Protein AF-A0A6V7VEW1-F1 (afdb_monomer)

Foldseek 3Di:
DVVVVVVVVVVVVVVVVVVLADDPVRQVVVLVVVQVVLVCLLVQNDADPVRGGHDHDDPSDRDDGDVVVRVVVSVVVVVVDPD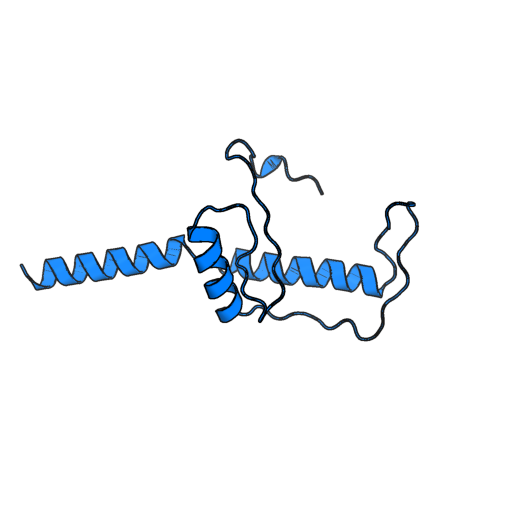DPPPPPDDDDDDDDPPPDDPVPPDD

Structure (mmCIF, N/CA/C/O backbone):
data_AF-A0A6V7VEW1-F1
#
_entry.id   AF-A0A6V7VEW1-F1
#
loop_
_atom_site.group_PDB
_atom_site.id
_atom_site.type_symbol
_atom_site.label_atom_id
_atom_site.label_alt_id
_atom_site.label_comp_id
_atom_site.label_asym_id
_atom_site.label_entity_id
_atom_site.label_seq_id
_atom_site.pdbx_PDB_ins_code
_atom_site.Cartn_x
_atom_site.Cartn_y
_atom_site.Cartn_z
_atom_site.occupancy
_atom_site.B_iso_or_equiv
_atom_site.auth_seq_id
_atom_site.auth_comp_id
_atom_site.auth_asym_id
_atom_site.auth_atom_id
_atom_site.pdbx_PDB_model_num
ATOM 1 N N . MET A 1 1 ? 37.281 -4.402 -24.028 1.00 62.34 1 MET A N 1
ATOM 2 C CA . MET A 1 1 ? 36.178 -3.535 -24.506 1.00 62.34 1 MET A CA 1
ATOM 3 C C . MET A 1 1 ? 34.799 -4.168 -24.295 1.00 62.34 1 MET A C 1
ATOM 5 O O . MET A 1 1 ? 33.948 -3.503 -23.730 1.00 62.34 1 MET A O 1
ATOM 9 N N . PHE A 1 2 ? 34.590 -5.451 -24.630 1.00 63.44 2 PHE A N 1
ATOM 10 C CA . PHE A 1 2 ? 33.306 -6.153 -24.419 1.00 63.44 2 PHE A CA 1
ATOM 11 C C . PHE A 1 2 ? 32.880 -6.265 -22.940 1.00 63.44 2 PHE A C 1
ATOM 13 O O . PHE A 1 2 ? 31.748 -5.937 -22.607 1.00 63.44 2 PHE A O 1
ATOM 20 N N . PHE A 1 3 ? 33.816 -6.610 -22.044 1.00 74.75 3 PHE A N 1
ATOM 21 C CA . PHE A 1 3 ? 33.567 -6.663 -20.594 1.00 74.75 3 PHE A CA 1
ATOM 22 C C . PHE A 1 3 ? 33.125 -5.319 -19.996 1.00 74.75 3 PHE A C 1
ATOM 24 O O . PHE A 1 3 ? 32.331 -5.299 -19.064 1.00 74.75 3 PHE A O 1
ATOM 31 N N . LEU A 1 4 ? 33.602 -4.203 -20.562 1.00 76.62 4 LEU A N 1
ATOM 32 C CA . LEU A 1 4 ? 33.259 -2.855 -20.108 1.00 76.62 4 LEU A CA 1
ATOM 33 C C . LEU A 1 4 ? 31.818 -2.485 -20.500 1.00 76.62 4 LEU A C 1
ATOM 35 O O . LEU A 1 4 ? 31.089 -1.904 -19.703 1.00 76.62 4 LEU A O 1
ATOM 39 N N . LEU A 1 5 ? 31.380 -2.866 -21.709 1.00 77.94 5 LEU A N 1
ATOM 40 C CA . LEU A 1 5 ? 29.991 -2.672 -22.134 1.00 77.94 5 LEU A CA 1
ATOM 41 C C . LEU A 1 5 ? 29.025 -3.532 -21.317 1.00 77.94 5 LEU A C 1
ATOM 43 O O . LEU A 1 5 ? 27.985 -3.036 -20.897 1.00 77.94 5 LEU A O 1
ATOM 47 N N . THR A 1 6 ? 29.363 -4.797 -21.050 1.00 85.81 6 THR A N 1
ATOM 48 C CA . THR A 1 6 ? 28.489 -5.679 -20.263 1.00 85.81 6 THR A CA 1
ATOM 49 C C . THR A 1 6 ? 28.337 -5.203 -18.823 1.00 85.81 6 THR A C 1
ATOM 51 O O . THR A 1 6 ? 27.240 -5.272 -18.282 1.00 85.81 6 THR A O 1
ATOM 54 N N . THR A 1 7 ? 29.395 -4.669 -18.202 1.00 88.31 7 THR A N 1
ATOM 55 C CA . THR A 1 7 ? 29.290 -4.101 -16.849 1.00 88.31 7 THR A CA 1
ATOM 56 C C . THR A 1 7 ? 28.449 -2.834 -16.827 1.00 88.31 7 THR A C 1
ATOM 58 O O . THR A 1 7 ? 27.623 -2.688 -15.936 1.00 88.31 7 THR A O 1
ATOM 61 N N . ILE A 1 8 ? 28.598 -1.951 -17.822 1.00 86.12 8 ILE A N 1
ATOM 62 C CA . ILE A 1 8 ? 27.777 -0.735 -17.923 1.00 86.12 8 ILE A CA 1
ATOM 63 C C . ILE A 1 8 ? 26.298 -1.105 -18.086 1.00 86.12 8 ILE A C 1
ATOM 65 O O . ILE A 1 8 ? 25.461 -0.551 -17.387 1.00 86.12 8 ILE A O 1
ATOM 69 N N . ILE A 1 9 ? 25.978 -2.084 -18.939 1.00 85.88 9 ILE A N 1
ATOM 70 C CA . ILE A 1 9 ? 24.600 -2.563 -19.141 1.00 85.88 9 ILE A CA 1
ATOM 71 C C . ILE A 1 9 ? 24.016 -3.170 -17.855 1.00 85.88 9 ILE A C 1
ATOM 73 O O . ILE A 1 9 ? 22.859 -2.924 -17.530 1.00 85.88 9 ILE A O 1
ATOM 77 N N . LEU A 1 10 ? 24.793 -3.951 -17.100 1.00 82.44 10 LEU A N 1
ATOM 78 C CA . LEU A 1 10 ? 24.318 -4.532 -15.840 1.00 82.44 10 LEU A CA 1
ATOM 79 C C . LEU A 1 10 ? 24.064 -3.466 -14.767 1.00 82.44 10 LEU A C 1
ATOM 81 O O . LEU A 1 10 ? 23.059 -3.544 -14.063 1.00 82.44 10 LEU A O 1
ATOM 85 N N . ILE A 1 11 ? 24.943 -2.466 -14.667 1.00 81.50 11 ILE A N 1
ATOM 86 C CA . ILE A 1 11 ? 24.802 -1.356 -13.717 1.00 81.50 11 ILE A CA 1
ATOM 87 C C . ILE A 1 11 ? 23.554 -0.529 -14.047 1.00 81.50 11 ILE A C 1
ATOM 89 O O . ILE A 1 11 ? 22.733 -0.293 -13.165 1.00 81.50 11 ILE A O 1
ATOM 93 N N . THR A 1 12 ? 23.343 -0.170 -15.317 1.00 78.50 12 THR A N 1
ATOM 94 C CA . THR A 1 12 ? 22.192 0.655 -15.719 1.00 78.50 12 THR A CA 1
ATOM 95 C C . THR A 1 12 ? 20.860 -0.069 -15.536 1.00 78.50 12 THR A C 1
ATOM 97 O O . THR A 1 12 ? 19.885 0.541 -15.103 1.00 78.50 12 THR A O 1
ATOM 100 N N . ILE A 1 13 ? 20.803 -1.377 -15.811 1.00 79.12 13 ILE A N 1
ATOM 101 C CA . ILE A 1 13 ? 19.607 -2.190 -15.551 1.00 79.12 13 ILE A CA 1
ATOM 102 C C . ILE A 1 13 ? 19.321 -2.248 -14.047 1.00 79.12 13 ILE A C 1
ATOM 104 O O . ILE A 1 13 ? 18.169 -2.110 -13.636 1.00 79.12 13 ILE A O 1
ATOM 108 N N . PHE A 1 14 ? 20.344 -2.454 -13.216 1.00 76.44 14 PHE A N 1
ATOM 109 C CA . PHE A 1 14 ? 20.172 -2.530 -11.767 1.00 76.44 14 PHE A CA 1
ATOM 110 C C . PHE A 1 14 ? 19.667 -1.203 -11.180 1.00 76.44 14 PHE A C 1
ATOM 112 O O . PHE A 1 14 ? 18.677 -1.192 -10.449 1.00 76.44 14 PHE A O 1
ATOM 119 N N . GLU A 1 15 ? 20.281 -0.084 -11.562 1.00 73.12 15 GLU A N 1
ATOM 120 C CA . GLU A 1 15 ? 19.875 1.259 -11.131 1.00 73.12 15 GLU A CA 1
ATOM 121 C C . GLU A 1 15 ? 18.448 1.604 -11.577 1.00 73.12 15 GLU A C 1
ATOM 123 O O . GLU A 1 15 ? 17.661 2.140 -10.797 1.00 73.12 15 GLU A O 1
ATOM 128 N N . TYR A 1 16 ? 18.073 1.239 -12.805 1.00 71.62 16 TYR A N 1
ATOM 129 C CA . TYR A 1 16 ? 16.734 1.492 -13.334 1.00 71.62 16 TYR A CA 1
ATOM 130 C C . TYR A 1 16 ? 15.634 0.773 -12.545 1.00 71.62 16 TYR A C 1
ATOM 132 O O . TYR A 1 16 ? 14.602 1.368 -12.235 1.00 71.62 16 TYR A O 1
ATOM 140 N N . ASN A 1 17 ? 15.852 -0.496 -12.190 1.00 69.94 17 ASN A N 1
ATOM 141 C CA . ASN A 1 17 ? 14.889 -1.251 -11.388 1.00 69.94 17 ASN A CA 1
ATOM 142 C C . ASN A 1 17 ? 14.775 -0.692 -9.961 1.00 69.94 17 ASN A C 1
ATOM 144 O O . ASN A 1 17 ? 13.684 -0.689 -9.393 1.00 69.94 17 ASN A O 1
ATOM 148 N N . LEU A 1 18 ? 15.872 -0.168 -9.402 1.00 64.88 18 LEU A N 1
ATOM 149 C CA . LEU A 1 18 ? 15.878 0.427 -8.066 1.00 64.88 18 LEU A CA 1
ATOM 150 C C . LEU A 1 18 ? 15.011 1.692 -7.989 1.00 64.88 18 LEU A C 1
ATOM 152 O O . LEU A 1 18 ? 14.286 1.864 -7.016 1.00 64.88 18 LEU A O 1
ATOM 156 N N . ILE A 1 19 ? 15.046 2.546 -9.016 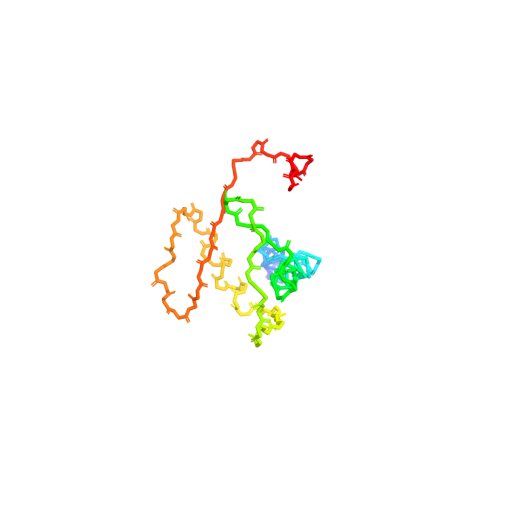1.00 68.75 19 ILE A N 1
ATOM 157 C CA . ILE A 1 19 ? 14.291 3.815 -9.047 1.00 68.75 19 ILE A CA 1
ATOM 158 C C . ILE A 1 19 ? 12.786 3.582 -9.245 1.00 68.75 19 ILE A C 1
ATOM 160 O O . ILE A 1 19 ? 11.971 4.419 -8.863 1.00 68.75 19 ILE A O 1
ATOM 164 N N . LYS A 1 20 ? 12.404 2.451 -9.842 1.00 75.62 20 LYS A N 1
ATOM 165 C CA . LYS A 1 20 ? 11.008 2.166 -10.178 1.00 75.62 20 LYS A CA 1
ATOM 166 C C . LYS A 1 20 ? 10.199 1.539 -9.060 1.00 75.62 20 LYS A C 1
ATOM 168 O O . LYS A 1 20 ? 8.988 1.613 -9.113 1.00 75.62 20 LYS A O 1
ATOM 173 N N . THR A 1 21 ? 10.818 0.904 -8.077 1.00 82.94 21 THR A N 1
ATOM 174 C CA . THR A 1 21 ? 10.062 0.253 -6.996 1.00 82.94 21 THR A CA 1
ATOM 175 C C . THR A 1 21 ? 10.004 1.131 -5.754 1.00 82.94 21 THR A C 1
ATOM 177 O O . THR A 1 21 ? 10.824 2.034 -5.583 1.00 82.94 21 THR A O 1
ATOM 180 N N . LEU A 1 22 ? 9.051 0.869 -4.860 1.00 90.00 22 LEU A N 1
ATOM 181 C CA . LEU A 1 22 ? 9.006 1.579 -3.587 1.00 90.00 22 LEU A CA 1
ATOM 182 C C . LEU A 1 22 ? 10.243 1.240 -2.746 1.00 90.00 22 LEU A C 1
ATOM 184 O O . LEU A 1 22 ? 10.744 0.113 -2.752 1.00 90.00 22 LEU A O 1
ATOM 188 N N . THR A 1 23 ? 10.717 2.206 -1.959 1.00 92.25 23 THR A N 1
ATOM 189 C CA . THR A 1 23 ? 11.734 1.922 -0.940 1.00 92.25 23 THR A CA 1
ATOM 190 C C . THR A 1 23 ? 11.164 0.972 0.122 1.00 92.25 23 THR A C 1
ATOM 192 O O . THR A 1 23 ? 9.943 0.912 0.305 1.00 92.25 23 THR A O 1
ATOM 195 N N . PRO A 1 24 ? 12.001 0.222 0.862 1.00 92.69 24 PRO A N 1
ATOM 196 C CA . PRO A 1 24 ? 11.533 -0.592 1.987 1.00 92.69 24 PRO A CA 1
ATOM 197 C C . PRO A 1 24 ? 10.667 0.194 2.984 1.00 92.69 24 PRO A C 1
ATOM 199 O O . PRO A 1 24 ? 9.643 -0.306 3.451 1.00 92.69 24 PRO A O 1
ATOM 202 N N . GLU A 1 25 ? 11.027 1.447 3.258 1.00 93.81 25 GLU A N 1
ATOM 203 C CA . GLU A 1 25 ? 10.275 2.362 4.116 1.00 93.81 25 GLU A CA 1
ATOM 204 C C . GLU A 1 25 ? 8.912 2.698 3.506 1.00 93.81 25 GLU A C 1
ATOM 206 O O . GLU A 1 25 ? 7.903 2.632 4.205 1.00 93.81 25 GLU A O 1
ATOM 211 N N . GLY A 1 26 ? 8.854 2.976 2.199 1.00 93.94 26 GLY A N 1
ATOM 212 C CA . GLY A 1 26 ? 7.606 3.225 1.476 1.00 93.94 26 GLY A CA 1
ATOM 213 C C . GLY A 1 26 ? 6.662 2.021 1.499 1.00 93.94 26 GLY A C 1
ATOM 214 O O . GLY A 1 26 ? 5.473 2.169 1.784 1.00 93.94 26 GLY A O 1
ATOM 215 N N . ARG A 1 27 ? 7.188 0.806 1.292 1.00 95.88 27 ARG A N 1
ATOM 216 C CA . ARG A 1 27 ? 6.408 -0.443 1.397 1.00 95.88 27 ARG A CA 1
ATOM 217 C C . ARG A 1 27 ? 5.804 -0.611 2.790 1.00 95.88 27 ARG A C 1
ATOM 219 O O . ARG A 1 27 ? 4.606 -0.874 2.923 1.00 95.88 27 ARG A O 1
ATOM 226 N N . ASN A 1 28 ? 6.627 -0.418 3.823 1.00 96.75 28 ASN A N 1
ATOM 227 C CA . ASN A 1 28 ? 6.202 -0.500 5.218 1.00 96.75 28 ASN A CA 1
ATOM 228 C C . ASN A 1 28 ? 5.152 0.562 5.547 1.00 96.75 28 ASN A C 1
ATOM 230 O O . ASN A 1 28 ? 4.150 0.250 6.192 1.00 96.75 28 ASN A O 1
ATOM 234 N N . TYR A 1 29 ? 5.343 1.791 5.073 1.00 96.44 29 TYR A N 1
ATOM 235 C CA . TYR A 1 29 ? 4.407 2.887 5.280 1.00 96.44 29 TYR A CA 1
ATOM 236 C C . TYR A 1 29 ? 3.030 2.571 4.686 1.00 96.44 29 TYR A C 1
ATOM 238 O O . TYR A 1 29 ? 2.029 2.638 5.398 1.00 96.44 29 TYR A O 1
ATOM 246 N N . VAL A 1 30 ? 2.975 2.123 3.426 1.00 95.50 30 VAL A N 1
ATOM 247 C CA . VAL A 1 30 ? 1.718 1.776 2.745 1.00 95.50 30 VAL A CA 1
ATOM 248 C C . VAL A 1 30 ? 0.946 0.699 3.508 1.00 95.50 30 VAL A C 1
ATOM 250 O O . VAL A 1 30 ? -0.239 0.887 3.792 1.00 95.50 30 VAL A O 1
ATOM 253 N N . VAL A 1 31 ? 1.578 -0.424 3.866 1.00 97.69 31 VAL A N 1
ATOM 254 C CA . VAL A 1 31 ? 0.866 -1.520 4.554 1.00 97.69 31 VAL A CA 1
ATOM 255 C C . VAL A 1 31 ? 0.474 -1.153 5.987 1.00 97.69 31 VAL A C 1
ATOM 257 O O . VAL A 1 31 ? -0.591 -1.566 6.451 1.00 97.69 31 VAL A O 1
ATOM 260 N N . SER A 1 32 ? 1.292 -0.355 6.678 1.00 98.00 32 SER A N 1
ATOM 261 C CA . SER A 1 32 ? 0.994 0.108 8.038 1.00 98.00 32 SER A CA 1
ATOM 262 C C . SER A 1 32 ? -0.213 1.034 8.033 1.00 98.00 32 SER A C 1
ATOM 264 O O . SER A 1 32 ? -1.180 0.764 8.737 1.00 98.00 32 SER A O 1
ATOM 266 N N . LEU A 1 33 ? -0.230 2.027 7.140 1.00 97.81 33 LEU A N 1
ATOM 267 C CA . LEU A 1 33 ? -1.332 2.977 7.019 1.00 97.81 33 LEU A CA 1
ATOM 268 C C . LEU A 1 33 ? -2.669 2.283 6.701 1.00 97.81 33 LEU A C 1
ATOM 270 O O . LEU A 1 33 ? -3.693 2.571 7.322 1.00 97.81 33 LEU A O 1
ATOM 274 N N . HIS A 1 34 ? -2.668 1.307 5.786 1.00 97.75 34 HIS A N 1
ATOM 275 C CA . HIS A 1 34 ? -3.867 0.510 5.502 1.00 97.75 34 HIS A CA 1
ATOM 276 C C . HIS A 1 34 ? -4.350 -0.255 6.736 1.00 97.75 34 HIS A C 1
ATOM 278 O O . HIS A 1 34 ? -5.548 -0.284 7.025 1.00 97.75 34 HIS A O 1
ATOM 284 N N . ASN A 1 35 ? -3.436 -0.889 7.469 1.00 98.56 35 ASN A N 1
ATOM 285 C CA . ASN A 1 35 ? -3.783 -1.641 8.669 1.00 98.56 35 ASN A CA 1
ATOM 286 C C . ASN A 1 35 ? -4.261 -0.736 9.811 1.00 98.56 35 ASN A C 1
ATOM 288 O O . ASN A 1 35 ? -5.190 -1.124 10.522 1.00 98.56 35 ASN A O 1
ATOM 292 N N . ASP A 1 36 ? -3.720 0.474 9.934 1.00 98.31 36 ASP A N 1
ATOM 293 C CA . ASP A 1 36 ? -4.156 1.469 10.911 1.00 98.31 36 ASP A CA 1
ATOM 294 C C . ASP A 1 36 ? -5.595 1.906 10.641 1.00 98.31 36 ASP A C 1
ATOM 296 O O . ASP A 1 36 ? -6.434 1.842 11.542 1.00 98.31 36 ASP A O 1
ATOM 300 N N . TYR A 1 37 ? -5.935 2.254 9.397 1.00 97.56 37 TYR A N 1
ATOM 301 C CA . TYR A 1 37 ? -7.316 2.597 9.044 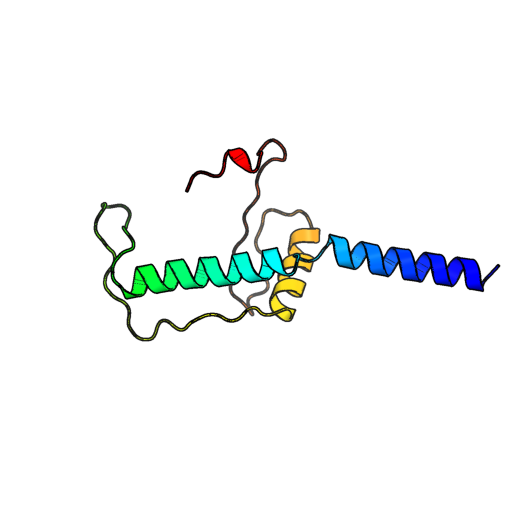1.00 97.56 37 TYR A CA 1
ATOM 302 C C . TYR A 1 37 ? -8.272 1.413 9.213 1.00 97.56 37 TYR A C 1
ATOM 304 O O . TYR A 1 37 ? -9.373 1.576 9.743 1.00 97.56 37 TYR A O 1
ATOM 312 N N . ARG A 1 38 ? -7.856 0.195 8.842 1.00 98.06 38 ARG A N 1
ATOM 313 C CA . ARG A 1 38 ? -8.651 -1.025 9.078 1.00 98.06 38 ARG A CA 1
ATOM 314 C C . ARG A 1 38 ? -8.887 -1.265 10.570 1.00 98.06 38 ARG A C 1
ATOM 316 O O . ARG A 1 38 ? -9.986 -1.661 10.948 1.00 98.06 38 ARG A O 1
ATOM 323 N N . SER A 1 39 ? -7.891 -1.005 11.414 1.00 98.00 39 SER A N 1
ATOM 324 C CA . SER A 1 39 ? -7.987 -1.119 12.874 1.00 98.00 39 SER A CA 1
ATOM 325 C C . SER A 1 39 ? -8.893 -0.046 13.486 1.00 98.00 39 SER A C 1
ATOM 327 O O . SER A 1 39 ? -9.701 -0.336 14.367 1.00 98.00 39 SER A O 1
ATOM 329 N N . GLN A 1 40 ? -8.829 1.192 12.996 1.00 97.50 40 GLN A N 1
ATOM 330 C CA . GLN A 1 40 ? -9.749 2.252 13.417 1.00 97.50 40 GLN A CA 1
ATOM 331 C C . GLN A 1 40 ? -11.199 1.909 13.055 1.00 97.50 40 GLN A C 1
ATOM 333 O O . GLN A 1 40 ? -12.099 2.068 13.884 1.00 97.50 40 GLN A O 1
ATOM 338 N N . LEU A 1 41 ? -11.417 1.362 11.857 1.00 97.50 41 LEU A N 1
ATOM 339 C CA . LEU A 1 41 ? -12.733 0.925 11.408 1.00 97.50 41 LEU A CA 1
ATOM 340 C C . LEU A 1 41 ? -13.290 -0.208 12.279 1.00 97.50 41 LEU A C 1
ATOM 342 O O . LEU A 1 41 ? -14.435 -0.131 12.717 1.00 97.50 41 LEU A O 1
ATOM 346 N N . THR A 1 42 ? -12.496 -1.239 12.599 1.00 97.81 42 THR A N 1
ATOM 347 C CA . THR A 1 42 ? -12.977 -2.347 13.452 1.00 97.81 42 THR A CA 1
ATOM 348 C C . THR A 1 42 ? -13.402 -1.878 14.837 1.00 97.81 42 THR A C 1
ATOM 350 O O . THR A 1 42 ? -14.357 -2.418 15.394 1.00 97.81 42 THR A O 1
ATOM 353 N N . GLN A 1 43 ? -12.739 -0.850 15.364 1.00 97.38 43 GLN A N 1
ATOM 354 C CA . GLN A 1 43 ? -13.027 -0.244 16.662 1.00 97.38 43 GLN A CA 1
ATOM 355 C C . GLN A 1 43 ? -14.192 0.756 16.627 1.00 97.38 43 GLN A C 1
ATOM 357 O O . GLN A 1 43 ? -14.536 1.306 17.670 1.00 97.38 43 GLN A O 1
ATOM 362 N N . GLY A 1 44 ? -14.797 1.007 15.459 1.00 97.12 44 GLY A N 1
ATOM 363 C CA . GLY A 1 44 ? -15.859 2.001 15.309 1.00 97.12 44 GLY A CA 1
ATOM 364 C C . GLY A 1 44 ? -15.367 3.425 15.577 1.00 97.12 44 GLY A C 1
ATOM 365 O O . GLY A 1 44 ? -16.065 4.213 16.211 1.00 97.12 44 GLY A O 1
ATOM 366 N N . LYS A 1 45 ? -14.134 3.739 15.158 1.00 97.38 45 LYS A N 1
ATOM 367 C CA . LYS A 1 45 ? -13.495 5.058 15.328 1.00 97.38 45 LYS A CA 1
ATOM 368 C C . LYS A 1 45 ? -13.437 5.886 14.042 1.00 97.38 45 LYS A C 1
ATOM 370 O O . LYS A 1 45 ? -13.053 7.046 14.091 1.00 97.38 45 LYS A O 1
ATOM 375 N N . SER A 1 46 ? -13.797 5.303 12.903 1.00 96.56 46 SER A N 1
ATOM 376 C CA . SER A 1 46 ? -13.787 5.987 11.608 1.00 96.56 46 SER A CA 1
ATOM 377 C C . SER A 1 46 ? -15.116 6.698 11.363 1.00 96.56 46 SER A C 1
ATOM 379 O O . SER A 1 46 ? -16.152 6.038 11.328 1.00 96.56 46 SER A O 1
ATOM 381 N N . ALA A 1 47 ? -15.097 8.016 11.168 1.00 95.88 47 ALA A N 1
ATOM 382 C CA . ALA A 1 47 ? -16.291 8.790 10.837 1.00 95.88 47 ALA A CA 1
ATOM 383 C C . ALA A 1 47 ? -16.731 8.566 9.379 1.00 95.88 47 ALA A C 1
ATOM 385 O O . ALA A 1 47 ? -15.908 8.390 8.482 1.00 95.88 47 ALA A O 1
ATOM 386 N N . ASN A 1 48 ? -18.040 8.578 9.142 1.00 94.50 48 ASN A N 1
ATOM 387 C CA . ASN A 1 48 ? -18.639 8.636 7.813 1.00 94.50 48 ASN A CA 1
ATOM 388 C C . ASN A 1 48 ? -18.928 10.100 7.409 1.00 94.50 48 ASN A C 1
ATOM 390 O O . ASN A 1 48 ? -18.662 11.039 8.159 1.00 94.50 48 ASN A O 1
ATOM 394 N N . LEU A 1 49 ? -19.539 10.297 6.237 1.00 94.75 49 LEU A N 1
ATOM 395 C CA . LEU A 1 49 ? -19.883 11.634 5.731 1.00 94.75 49 LEU A CA 1
ATOM 396 C C . LEU A 1 49 ? -20.944 12.381 6.563 1.00 94.75 49 LEU A C 1
ATOM 398 O O . LEU A 1 49 ? -21.044 13.597 6.440 1.00 94.75 49 LEU A O 1
ATOM 402 N N . SER A 1 50 ? -21.727 11.695 7.406 1.00 96.19 50 SER A N 1
ATOM 403 C CA . SER A 1 50 ? -22.664 12.342 8.337 1.00 96.19 50 SER A CA 1
ATOM 404 C C . SER A 1 50 ? -22.015 12.732 9.671 1.00 96.19 50 SER A C 1
ATOM 406 O O . SER A 1 50 ? -22.706 13.224 10.562 1.00 96.19 50 SER A O 1
ATOM 408 N N . GLY A 1 51 ? -20.704 12.509 9.833 1.00 94.12 51 GLY A N 1
ATOM 409 C CA . GLY A 1 51 ? -19.973 12.749 11.080 1.00 94.12 51 GLY A CA 1
ATOM 410 C C . GLY A 1 51 ? -20.217 11.686 12.154 1.00 94.12 51 GLY A C 1
ATOM 411 O O . GLY A 1 51 ? -19.741 11.823 13.278 1.00 94.12 51 GLY A O 1
ATOM 412 N N . GLN A 1 52 ? -20.952 10.620 11.829 1.00 96.75 52 GLN A N 1
ATOM 413 C CA . GLN A 1 52 ? -21.176 9.492 12.727 1.00 96.75 52 GLN A CA 1
ATOM 414 C C . GLN A 1 52 ? -20.089 8.443 12.525 1.00 96.75 52 GLN A C 1
ATOM 416 O O . GLN A 1 52 ? -19.656 8.186 11.402 1.00 96.75 52 GLN A O 1
ATOM 421 N N . ASN A 1 53 ? -19.674 7.781 13.601 1.00 97.50 53 ASN A N 1
ATOM 422 C CA . ASN A 1 53 ? -18.742 6.671 13.466 1.00 97.50 53 ASN A CA 1
ATOM 423 C C . ASN A 1 53 ? -19.394 5.496 12.727 1.00 97.50 53 ASN A C 1
ATOM 425 O O . ASN A 1 53 ? -20.541 5.125 12.986 1.00 97.50 53 ASN A O 1
ATOM 429 N N . MET A 1 54 ? -18.628 4.891 11.824 1.00 96.88 54 MET A N 1
ATOM 430 C CA . MET A 1 54 ? -18.963 3.628 11.185 1.00 96.88 54 MET A CA 1
ATOM 431 C C . MET A 1 54 ? -19.094 2.510 12.235 1.00 96.88 54 MET A C 1
ATOM 433 O O . MET A 1 54 ? -18.428 2.559 13.275 1.00 96.88 54 MET A O 1
ATOM 437 N N . PRO A 1 55 ? -19.945 1.496 11.992 1.00 96.69 55 PRO A N 1
ATOM 438 C CA . PRO A 1 55 ? -20.134 0.394 12.928 1.00 96.69 55 PRO A CA 1
ATOM 439 C C . PRO A 1 55 ? -18.837 -0.394 13.144 1.00 96.69 55 PRO A C 1
ATOM 441 O O . PRO A 1 55 ? -17.971 -0.452 12.271 1.00 96.69 55 PRO A O 1
ATOM 444 N N . THR A 1 56 ? -18.729 -1.050 14.301 1.00 97.50 56 THR A N 1
ATOM 445 C CA . THR A 1 56 ? -17.603 -1.945 14.584 1.00 97.50 56 THR A CA 1
ATOM 446 C C . THR A 1 56 ? -17.587 -3.126 13.613 1.00 97.50 56 THR A C 1
ATOM 448 O O . THR A 1 56 ? -18.621 -3.654 13.201 1.00 97.50 56 THR A O 1
ATOM 451 N N . GLY A 1 57 ? -16.381 -3.554 13.249 1.00 95.81 57 GLY A N 1
ATOM 452 C CA . GLY A 1 57 ? -16.151 -4.644 12.306 1.00 95.81 57 GLY A CA 1
ATOM 453 C C . GLY A 1 57 ? -15.664 -5.907 13.006 1.00 95.81 57 GLY A C 1
ATOM 454 O O . GLY A 1 57 ? -14.828 -5.850 13.905 1.00 95.81 57 GLY A O 1
ATOM 455 N N . LYS A 1 58 ? -16.127 -7.073 12.551 1.00 96.06 58 LYS A N 1
ATOM 456 C CA . LYS A 1 58 ? -15.557 -8.382 12.913 1.00 96.06 58 LYS A CA 1
ATOM 457 C C . LYS A 1 58 ? -14.926 -9.021 11.678 1.00 96.06 58 LYS A C 1
ATOM 459 O O . LYS A 1 58 ? -15.358 -8.764 10.561 1.00 96.06 58 LYS A O 1
ATOM 464 N N . ASN A 1 59 ? -13.909 -9.860 11.878 1.00 97.12 59 ASN A N 1
ATOM 465 C CA . ASN A 1 59 ? -13.195 -10.579 10.810 1.00 97.12 59 ASN A CA 1
ATOM 466 C C . ASN A 1 59 ? -12.485 -9.708 9.751 1.00 97.12 59 ASN A C 1
ATOM 468 O O . ASN A 1 59 ? -12.088 -10.226 8.709 1.00 97.12 59 ASN A O 1
ATOM 472 N N . ILE A 1 60 ? -12.233 -8.426 10.026 1.00 97.44 60 ILE A N 1
ATOM 473 C CA . ILE A 1 60 ? -11.364 -7.586 9.190 1.00 97.44 60 ILE A CA 1
ATOM 474 C C . ILE A 1 60 ? -9.909 -7.977 9.475 1.00 97.44 60 ILE A C 1
ATOM 476 O O . ILE A 1 60 ? -9.387 -7.724 10.557 1.00 97.44 60 ILE A O 1
ATOM 480 N N . LYS A 1 61 ? -9.270 -8.657 8.519 1.00 97.81 61 LYS A N 1
ATOM 481 C CA . LYS A 1 61 ? -7.904 -9.182 8.672 1.00 97.81 61 LYS A CA 1
ATOM 482 C C . LYS A 1 61 ? -6.841 -8.107 8.447 1.00 97.81 61 LYS A C 1
ATOM 484 O O . LYS A 1 61 ? -7.058 -7.185 7.657 1.00 97.81 61 LYS A O 1
ATOM 489 N N . GLN A 1 62 ? -5.699 -8.268 9.107 1.00 97.94 62 GLN A N 1
ATOM 490 C CA . GLN A 1 62 ? -4.489 -7.502 8.826 1.00 97.94 62 GLN A CA 1
ATOM 491 C C . GLN A 1 62 ? -3.948 -7.881 7.440 1.00 97.94 62 GLN A C 1
ATOM 493 O O . GLN A 1 62 ? -3.944 -9.056 7.075 1.00 97.94 62 GLN A O 1
ATOM 498 N N . MET A 1 63 ? -3.530 -6.886 6.667 1.00 98.06 63 MET A N 1
ATOM 499 C CA . MET A 1 63 ? -2.919 -7.052 5.352 1.00 98.06 63 MET A CA 1
ATOM 500 C C . MET A 1 63 ? -1.407 -7.243 5.484 1.00 98.06 63 MET A C 1
ATOM 502 O O . MET A 1 63 ? -0.769 -6.614 6.331 1.00 98.06 63 MET A O 1
ATOM 506 N N . SER A 1 64 ? -0.844 -8.073 4.611 1.00 97.81 64 SER A N 1
ATOM 507 C CA . SER A 1 64 ? 0.594 -8.207 4.379 1.00 97.81 64 SER A CA 1
ATOM 508 C C . SER A 1 64 ? 0.968 -7.569 3.043 1.00 97.81 64 SER A C 1
ATOM 510 O O . SER A 1 64 ? 0.179 -7.606 2.098 1.00 97.81 64 SER A O 1
ATOM 512 N N . TYR A 1 65 ? 2.175 -7.015 2.949 1.00 96.94 65 TYR A N 1
ATOM 513 C CA . TYR A 1 65 ? 2.688 -6.480 1.690 1.00 96.94 65 TYR A CA 1
ATOM 514 C C . TYR A 1 65 ? 3.012 -7.621 0.711 1.00 96.94 65 TYR A C 1
ATOM 516 O O . TYR A 1 65 ? 3.521 -8.662 1.127 1.00 96.94 65 TYR A O 1
ATOM 524 N N . SER A 1 66 ? 2.729 -7.434 -0.579 1.00 96.31 66 SER A N 1
ATOM 525 C CA . SER A 1 66 ? 3.049 -8.395 -1.641 1.00 96.31 66 SER A CA 1
ATOM 526 C C . SER A 1 66 ? 3.879 -7.710 -2.720 1.00 96.31 66 SER A C 1
ATOM 528 O O . SER A 1 66 ? 3.409 -6.776 -3.367 1.00 96.31 66 SER A O 1
ATOM 530 N N . VAL A 1 67 ? 5.100 -8.206 -2.925 1.00 93.62 67 VAL A N 1
ATOM 531 C CA . VAL A 1 67 ? 6.002 -7.726 -3.985 1.00 93.62 67 VAL A CA 1
ATOM 532 C C . VAL A 1 67 ? 5.442 -8.050 -5.376 1.00 93.62 67 VAL A C 1
ATOM 534 O O . VAL A 1 67 ? 5.621 -7.276 -6.310 1.00 93.62 67 VAL A O 1
ATOM 537 N N . ASP A 1 68 ? 4.691 -9.144 -5.521 1.00 93.06 68 ASP A N 1
ATOM 538 C CA . ASP A 1 68 ? 4.043 -9.483 -6.793 1.00 93.06 68 ASP A CA 1
ATOM 539 C C . ASP A 1 68 ? 2.977 -8.446 -7.178 1.00 93.06 68 ASP A C 1
ATOM 541 O O . ASP A 1 68 ? 2.920 -8.010 -8.328 1.00 93.06 68 ASP A O 1
ATOM 545 N N . LEU A 1 69 ? 2.169 -7.995 -6.208 1.00 94.94 69 LEU A N 1
ATOM 546 C CA . LEU A 1 69 ? 1.184 -6.931 -6.434 1.00 94.94 69 LEU A CA 1
ATOM 547 C C . LEU A 1 69 ? 1.847 -5.573 -6.693 1.00 94.94 69 LEU A C 1
ATOM 549 O O . LEU A 1 69 ? 1.358 -4.822 -7.535 1.00 94.94 69 LEU A O 1
ATOM 553 N N . GLU A 1 70 ? 2.963 -5.269 -6.024 1.00 94.56 70 GLU A N 1
ATOM 554 C CA . GLU A 1 70 ? 3.769 -4.073 -6.311 1.00 94.56 70 GLU A CA 1
ATOM 555 C C . GLU A 1 70 ? 4.261 -4.075 -7.759 1.00 94.56 70 GLU A C 1
ATOM 557 O O . GLU A 1 70 ? 4.099 -3.080 -8.457 1.00 94.56 70 GLU A O 1
ATOM 562 N N . ASN A 1 71 ? 4.798 -5.198 -8.238 1.00 91.88 71 ASN A N 1
ATOM 563 C CA . ASN A 1 71 ? 5.295 -5.309 -9.608 1.00 91.88 71 ASN A CA 1
ATOM 564 C C . ASN A 1 71 ? 4.184 -5.072 -10.640 1.00 91.88 71 ASN A C 1
ATOM 566 O O . ASN A 1 71 ? 4.408 -4.384 -11.635 1.00 91.88 71 ASN A O 1
ATOM 570 N N . ILE A 1 72 ? 2.980 -5.602 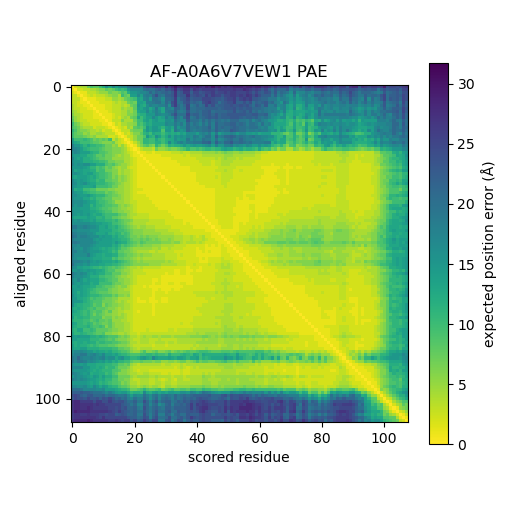-10.402 1.00 92.31 72 ILE A N 1
ATOM 571 C CA . ILE A 1 72 ? 1.815 -5.368 -11.270 1.00 92.31 72 ILE A CA 1
ATOM 572 C C . ILE A 1 72 ? 1.410 -3.888 -11.240 1.00 92.31 72 ILE A C 1
ATOM 574 O O . ILE A 1 72 ? 1.210 -3.282 -12.294 1.00 92.31 72 ILE A O 1
ATOM 578 N N . ALA A 1 73 ? 1.330 -3.293 -10.046 1.00 93.44 73 ALA A N 1
ATOM 579 C CA . ALA A 1 73 ? 0.987 -1.884 -9.882 1.00 93.44 73 ALA A CA 1
ATOM 580 C C . ALA A 1 73 ? 2.021 -0.966 -10.552 1.00 93.44 73 ALA A C 1
ATOM 582 O O . ALA A 1 73 ? 1.640 -0.033 -11.257 1.00 93.44 73 ALA A O 1
ATOM 583 N N . GLN A 1 74 ? 3.315 -1.262 -10.410 1.00 93.56 74 GLN A N 1
ATOM 584 C CA . GLN A 1 74 ? 4.392 -0.475 -11.004 1.00 93.56 74 GLN A CA 1
ATOM 585 C C . GLN A 1 74 ? 4.390 -0.557 -12.531 1.00 93.56 74 GLN A C 1
ATOM 58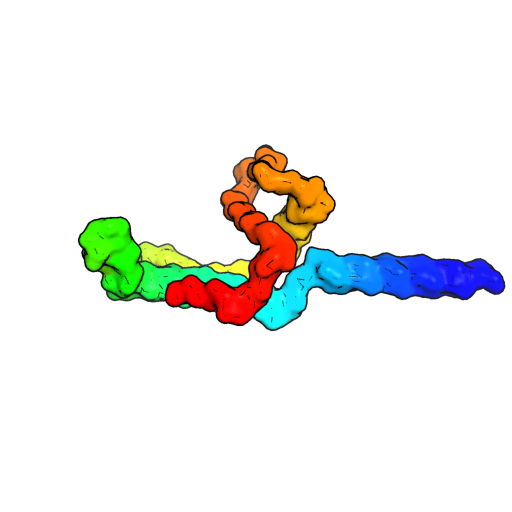7 O O . GLN A 1 74 ? 4.517 0.466 -13.198 1.00 93.56 74 GLN A O 1
ATOM 592 N N . GLN A 1 75 ? 4.171 -1.746 -13.102 1.00 91.94 75 GLN A N 1
ATOM 593 C CA . GLN A 1 75 ? 4.034 -1.907 -14.555 1.00 91.94 75 GLN A CA 1
ATOM 594 C C . GLN A 1 75 ? 2.887 -1.072 -15.129 1.00 91.94 75 GLN A C 1
ATOM 596 O O . GLN A 1 75 ? 2.963 -0.618 -16.273 1.00 91.94 75 GLN A O 1
ATOM 601 N N . TRP A 1 76 ? 1.811 -0.889 -14.362 1.00 93.69 76 TRP A N 1
ATOM 602 C CA . TRP A 1 76 ? 0.706 -0.032 -14.768 1.00 93.69 76 TRP A CA 1
ATOM 603 C C . TRP A 1 76 ? 1.023 1.455 -14.573 1.00 93.69 76 TRP A C 1
ATOM 605 O O . TRP A 1 76 ? 0.816 2.242 -15.497 1.00 93.69 76 TRP A O 1
ATOM 615 N N . ALA A 1 77 ? 1.597 1.831 -13.427 1.00 92.50 77 ALA A N 1
ATOM 616 C CA . ALA A 1 77 ? 2.019 3.201 -13.136 1.00 92.50 77 ALA A CA 1
ATOM 617 C C . ALA A 1 77 ? 3.026 3.733 -14.172 1.00 92.50 77 ALA A C 1
ATOM 619 O O . ALA A 1 77 ? 2.910 4.873 -14.617 1.00 92.50 77 ALA A O 1
ATOM 620 N N . ASP A 1 78 ? 3.941 2.878 -14.639 1.00 91.44 78 ASP A N 1
ATOM 621 C CA . ASP A 1 78 ? 4.945 3.182 -15.666 1.00 91.44 78 ASP A CA 1
ATOM 622 C C . ASP A 1 78 ? 4.351 3.610 -17.018 1.00 91.44 78 ASP A C 1
ATOM 624 O O . ASP A 1 78 ? 5.046 4.221 -17.831 1.00 91.44 78 ASP A O 1
ATOM 628 N N . LYS A 1 79 ? 3.077 3.297 -17.290 1.00 92.56 79 LYS A N 1
ATOM 629 C CA . LYS A 1 79 ? 2.392 3.751 -18.511 1.00 92.56 79 LYS A CA 1
ATOM 630 C C . LYS A 1 79 ? 1.971 5.214 -18.440 1.00 92.56 79 LYS A C 1
ATOM 632 O O . LYS A 1 79 ? 1.600 5.775 -19.468 1.00 92.56 79 LYS A O 1
ATOM 637 N N . CYS A 1 80 ? 2.014 5.823 -17.254 1.00 91.00 80 CYS A N 1
ATOM 638 C CA . CYS A 1 80 ? 1.625 7.210 -17.017 1.00 91.00 80 CYS A CA 1
ATOM 639 C C . CYS A 1 80 ? 0.198 7.529 -17.505 1.00 91.00 80 CYS A C 1
ATOM 641 O O . CYS A 1 80 ? -0.075 8.621 -18.002 1.00 91.00 80 CYS A O 1
ATOM 643 N N . THR A 1 81 ? -0.725 6.572 -17.372 1.00 91.00 81 THR A N 1
ATOM 644 C CA . THR A 1 81 ? -2.139 6.723 -17.747 1.00 91.00 81 THR A CA 1
ATOM 645 C C . THR A 1 81 ? -3.024 6.777 -16.509 1.00 91.00 81 THR A C 1
ATOM 647 O O . THR A 1 81 ? -2.979 5.870 -15.679 1.00 91.00 81 THR A O 1
ATOM 650 N N . TYR A 1 82 ? -3.878 7.795 -16.404 1.00 92.38 82 TYR A N 1
ATOM 651 C CA . TYR A 1 82 ? -4.831 7.927 -15.299 1.00 92.38 82 TYR A CA 1
ATOM 652 C C . TYR A 1 82 ? -6.115 7.130 -15.576 1.00 92.38 82 TYR A C 1
ATOM 654 O O . TYR A 1 82 ? -7.155 7.679 -15.938 1.00 92.38 82 TYR A O 1
ATOM 662 N N . SER A 1 83 ? -6.015 5.808 -15.474 1.00 93.69 83 SER A N 1
ATOM 663 C CA . SER A 1 83 ? -7.114 4.870 -15.730 1.00 93.69 83 SER A CA 1
ATOM 664 C C . SER A 1 83 ? -6.859 3.533 -15.043 1.00 93.69 83 SER A C 1
ATOM 666 O O . SER A 1 83 ? -5.719 3.237 -14.702 1.00 93.69 83 SER A O 1
ATOM 668 N N . HIS A 1 84 ? -7.894 2.705 -14.901 1.00 94.81 84 HIS A N 1
ATOM 669 C CA . HIS A 1 84 ? -7.731 1.318 -14.466 1.00 94.81 84 HIS A CA 1
ATOM 670 C C . HIS A 1 84 ? -7.012 0.459 -15.518 1.00 94.81 84 HIS A C 1
ATOM 672 O O . HIS A 1 84 ? -7.207 0.669 -16.717 1.00 94.81 84 HIS A O 1
AT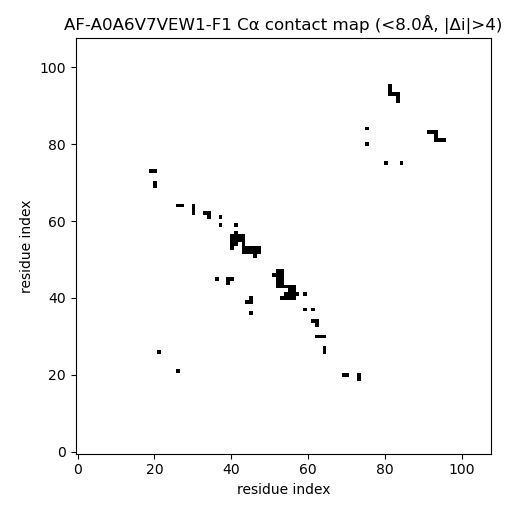OM 678 N N . SER A 1 85 ? -6.248 -0.547 -15.081 1.00 93.06 85 SER A N 1
ATOM 679 C CA . SER A 1 85 ? -5.514 -1.466 -15.970 1.00 93.06 85 SER A CA 1
ATOM 680 C C . SER A 1 85 ? -6.404 -2.410 -16.774 1.00 93.06 85 SER A C 1
ATOM 682 O O . SER A 1 85 ? -5.971 -2.957 -17.789 1.00 93.06 85 SER A O 1
ATOM 684 N N . GLY A 1 86 ? -7.644 -2.623 -16.322 1.00 89.56 86 GLY A N 1
ATOM 685 C CA . GLY A 1 86 ? -8.556 -3.614 -16.897 1.00 89.56 86 GLY A CA 1
ATOM 686 C C . GLY A 1 86 ? -8.182 -5.064 -16.560 1.00 89.56 86 GLY A C 1
ATOM 687 O O . GLY A 1 86 ? -8.770 -5.988 -17.118 1.00 89.56 86 GLY A O 1
ATOM 688 N N . ILE A 1 87 ? -7.221 -5.287 -15.654 1.00 83.06 87 ILE A N 1
ATOM 689 C CA . ILE A 1 87 ? -6.873 -6.616 -15.139 1.00 83.06 87 ILE A CA 1
ATOM 690 C C . ILE A 1 87 ? -7.772 -6.921 -13.935 1.00 83.06 87 ILE A C 1
ATOM 692 O O . ILE A 1 87 ? -7.573 -6.395 -12.848 1.00 83.06 87 ILE A O 1
ATOM 696 N N . TYR A 1 88 ? -8.752 -7.810 -14.104 1.00 80.25 88 TYR A N 1
ATOM 697 C CA . TYR A 1 88 ? -9.772 -8.092 -13.077 1.00 80.25 88 TYR A CA 1
ATOM 698 C C . TYR A 1 88 ? -9.396 -9.195 -12.075 1.00 80.25 88 TYR A C 1
ATOM 700 O O . TYR A 1 88 ? -10.265 -9.756 -11.410 1.00 80.25 88 TYR A O 1
ATOM 708 N N . VAL A 1 89 ? -8.112 -9.543 -11.979 1.00 91.25 89 VAL A N 1
ATOM 709 C CA . VAL A 1 89 ? -7.631 -10.592 -11.059 1.00 91.25 89 VAL A CA 1
ATOM 710 C C . VAL A 1 89 ? -7.478 -10.053 -9.632 1.00 91.25 89 VAL A C 1
ATOM 712 O O . VAL A 1 89 ? -7.709 -10.780 -8.667 1.00 91.25 89 VAL A O 1
ATOM 715 N N . TYR A 1 90 ? -7.138 -8.769 -9.496 1.00 92.88 90 TYR A N 1
ATOM 716 C CA . TYR A 1 90 ? -6.946 -8.083 -8.220 1.00 92.88 90 TYR A CA 1
ATOM 717 C C . TYR A 1 90 ? -7.739 -6.772 -8.201 1.00 92.88 90 TYR A C 1
ATOM 719 O O . TYR A 1 90 ? -7.999 -6.182 -9.246 1.00 92.88 90 TYR A O 1
ATOM 727 N N . GLY A 1 91 ? -8.131 -6.315 -7.009 1.00 93.50 91 GLY A N 1
ATOM 728 C CA . GLY A 1 91 ? -8.676 -4.966 -6.848 1.00 93.50 91 GLY A CA 1
ATOM 729 C C . GLY A 1 91 ? -7.595 -3.911 -7.094 1.00 93.50 91 GLY A C 1
ATOM 730 O O . GLY A 1 91 ? -6.433 -4.136 -6.760 1.00 93.50 91 GLY A O 1
ATOM 731 N N . GLU A 1 92 ? -7.977 -2.763 -7.649 1.00 94.31 92 GLU A N 1
ATOM 732 C CA . GLU A 1 92 ? -7.047 -1.704 -8.046 1.00 94.31 92 GLU A CA 1
ATOM 733 C C . GLU A 1 92 ? -7.541 -0.335 -7.565 1.00 94.31 92 GLU A C 1
ATOM 735 O O . GLU A 1 92 ? -8.713 0.005 -7.725 1.00 94.31 92 GLU A O 1
ATOM 740 N N . CYS A 1 93 ? -6.626 0.460 -7.013 1.00 93.00 93 CYS A N 1
ATOM 741 C CA . CYS A 1 93 ? -6.817 1.869 -6.683 1.00 93.00 93 CYS A CA 1
ATOM 742 C C . CYS A 1 93 ? -5.645 2.656 -7.280 1.00 93.00 93 CYS A C 1
ATOM 744 O O . CYS A 1 93 ? -4.508 2.194 -7.204 1.00 93.00 93 CYS A O 1
ATOM 746 N N . PHE A 1 94 ? -5.897 3.843 -7.833 1.00 91.69 94 PHE A N 1
ATOM 747 C CA . PHE A 1 94 ? -4.846 4.731 -8.329 1.00 91.69 94 PHE A CA 1
ATOM 748 C C . PHE A 1 94 ? -5.137 6.184 -7.949 1.00 91.69 94 PHE A C 1
AT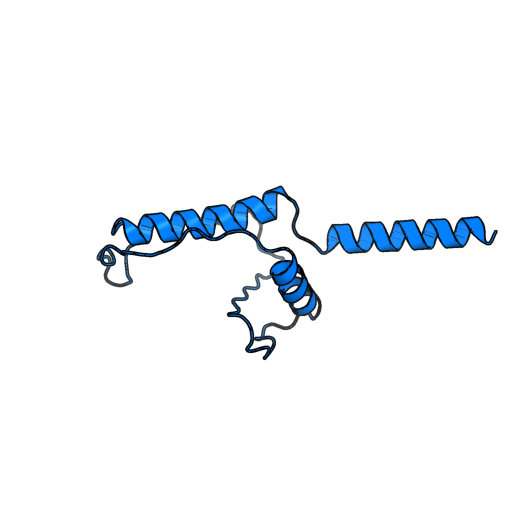OM 750 O O . PHE A 1 94 ? -6.287 6.611 -7.852 1.00 91.69 94 PHE A O 1
ATOM 757 N N . SER A 1 95 ? -4.074 6.944 -7.727 1.00 90.75 95 SER A N 1
ATOM 758 C CA . SER A 1 95 ? -4.106 8.378 -7.462 1.00 90.75 95 SER A CA 1
ATOM 759 C C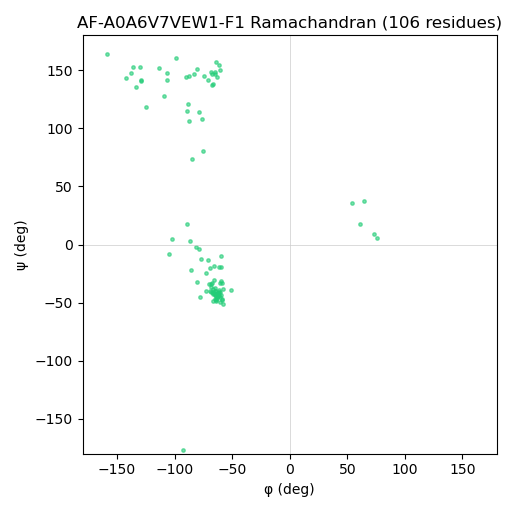 . SER A 1 95 ? -3.003 9.051 -8.272 1.00 90.75 95 SER A C 1
ATOM 761 O O . SER A 1 95 ? -2.007 8.426 -8.632 1.00 90.75 95 SER A O 1
ATOM 763 N N . ALA A 1 96 ? -3.206 10.320 -8.609 1.00 88.44 96 ALA A N 1
ATOM 764 C CA . ALA A 1 96 ? -2.220 11.135 -9.299 1.00 88.44 96 ALA A CA 1
ATOM 765 C C . ALA A 1 96 ? -2.286 12.549 -8.738 1.00 88.44 96 ALA A C 1
ATOM 767 O O . ALA A 1 96 ? -3.366 13.052 -8.427 1.00 88.44 96 ALA A O 1
ATOM 768 N N . PHE A 1 97 ? -1.125 13.178 -8.626 1.00 83.38 97 PHE A N 1
ATOM 769 C CA . PHE A 1 97 ? -0.979 14.542 -8.146 1.00 83.38 97 PHE A CA 1
ATOM 770 C C . PHE A 1 97 ? -0.132 15.308 -9.165 1.00 83.38 97 PHE A C 1
ATOM 772 O O . PHE A 1 97 ? 0.803 14.727 -9.726 1.00 83.38 97 PHE A O 1
ATOM 779 N N . PRO A 1 98 ? -0.441 16.583 -9.456 1.00 82.12 98 PRO A N 1
ATOM 780 C CA . PRO A 1 98 ? 0.439 17.391 -10.284 1.00 82.12 98 PRO A CA 1
ATOM 781 C C . PRO A 1 98 ? 1.774 17.597 -9.557 1.00 82.12 98 PRO A C 1
ATOM 783 O O . PRO A 1 98 ? 1.811 17.687 -8.331 1.00 82.12 98 PRO A O 1
ATOM 786 N N . ALA A 1 99 ? 2.868 17.707 -10.315 1.00 69.56 99 ALA A N 1
ATOM 787 C CA . ALA A 1 99 ? 4.233 17.828 -9.785 1.00 69.56 99 ALA A CA 1
ATOM 788 C C . ALA A 1 99 ? 4.468 19.058 -8.877 1.00 69.56 99 ALA A C 1
ATOM 790 O O . ALA A 1 99 ? 5.504 19.160 -8.231 1.00 69.56 99 ALA A O 1
ATOM 791 N N . GLU A 1 100 ? 3.510 19.986 -8.820 1.00 63.88 100 GLU A N 1
ATOM 792 C CA . GLU A 1 100 ? 3.530 21.177 -7.964 1.00 63.88 100 GLU A CA 1
ATOM 793 C C . GLU A 1 100 ? 3.143 20.899 -6.495 1.00 63.88 100 GLU A C 1
ATOM 795 O O . GLU A 1 100 ? 3.213 21.798 -5.657 1.00 63.88 100 GLU A O 1
ATOM 800 N N . TYR A 1 101 ? 2.757 19.665 -6.150 1.00 55.41 101 TYR A N 1
ATOM 801 C CA . TYR A 1 101 ? 2.516 19.260 -4.762 1.00 55.41 101 TYR A CA 1
ATOM 802 C C . TYR A 1 101 ? 3.833 18.971 -4.034 1.00 55.41 101 TYR A C 1
ATOM 804 O O . TYR A 1 101 ? 4.533 18.010 -4.343 1.00 55.41 101 TYR A O 1
ATOM 812 N N . ASN A 1 102 ? 4.153 19.785 -3.027 1.00 53.62 102 ASN A N 1
ATOM 813 C CA . ASN A 1 102 ? 5.217 19.483 -2.074 1.00 53.62 102 ASN A CA 1
ATOM 814 C C . ASN A 1 102 ? 4.699 18.543 -0.961 1.00 53.62 102 ASN A C 1
ATOM 816 O O . ASN A 1 102 ? 3.542 18.620 -0.544 1.00 53.62 102 ASN A O 1
ATOM 820 N N . GLU A 1 103 ? 5.561 17.657 -0.457 1.00 50.84 103 GLU A N 1
ATOM 821 C CA . GLU A 1 103 ? 5.229 16.712 0.627 1.00 50.84 103 GLU A CA 1
ATOM 822 C C . GLU A 1 103 ? 4.823 17.416 1.938 1.00 50.84 103 GLU A C 1
ATOM 824 O O . GLU A 1 103 ? 4.139 16.833 2.776 1.00 50.84 103 GLU A O 1
ATOM 829 N N . SER A 1 104 ? 5.182 18.694 2.109 1.00 54.59 104 SER A N 1
ATOM 830 C CA . SER A 1 104 ? 4.821 19.504 3.280 1.00 54.59 104 SER A CA 1
ATOM 831 C C . SER A 1 104 ? 3.340 19.893 3.359 1.00 54.59 104 SER A C 1
ATOM 833 O O . SER A 1 104 ? 2.900 20.344 4.415 1.00 54.59 104 SER A O 1
ATOM 835 N N . ASN A 1 105 ? 2.570 19.721 2.281 1.00 48.44 105 ASN A N 1
ATOM 836 C CA . ASN A 1 105 ? 1.158 20.114 2.224 1.00 48.44 105 ASN A CA 1
ATOM 837 C C . ASN A 1 105 ? 0.177 18.936 2.383 1.00 48.44 105 ASN A C 1
ATOM 839 O O . ASN A 1 105 ? -1.034 19.141 2.297 1.00 48.44 105 ASN A O 1
ATOM 843 N N . CYS A 1 106 ? 0.659 17.715 2.641 1.00 48.59 106 CYS A N 1
ATOM 844 C CA . CYS A 1 106 ? -0.195 16.574 2.983 1.00 48.59 106 CYS A CA 1
ATOM 845 C C . CYS A 1 106 ? -0.703 16.696 4.430 1.00 48.59 106 CYS A C 1
ATOM 847 O O . CYS A 1 106 ? -0.161 16.087 5.350 1.00 48.59 106 CYS A O 1
ATOM 849 N N . GLN A 1 107 ? -1.745 17.502 4.639 1.00 34.50 107 GLN A N 1
ATOM 850 C CA . GLN A 1 107 ? -2.550 17.458 5.859 1.00 34.50 107 GLN A CA 1
ATOM 851 C C . GLN A 1 107 ? -3.689 16.452 5.659 1.00 34.50 107 GLN A C 1
ATOM 853 O O . GLN A 1 107 ? -4.539 16.646 4.790 1.00 34.50 107 GLN A O 1
ATOM 858 N N . PHE A 1 108 ? -3.654 15.365 6.434 1.00 42.59 108 PHE A N 1
ATOM 859 C CA . PHE A 1 108 ? -4.785 14.452 6.620 1.00 42.59 108 PHE A CA 1
ATOM 860 C C . PHE A 1 108 ? -5.796 15.043 7.604 1.00 42.59 108 PHE A C 1
ATOM 862 O O . PHE A 1 108 ? -5.346 15.684 8.583 1.00 42.59 108 PHE A O 1
#

Sequence (108 aa):
MFFLLTTIILITIFEYNLIKTLTPEGRNYVVSLHNDYRSQLTQGKSANLSGQNMPTGKNIKQMSYSVDLENIAQQWADKCTYSHSGIYVYGECFSAFPAEYNESNCQF

Secondary structure (DSSP, 8-state):
-HHHHHHHHHHHHHHHHHHHSPPHHHHHHHHHHHHHHHHHHHTT--B-TTSPBPPP-SS-PPP---HHHHHHHHHHHTTT-SS----TTS--------TT--GGG---

Organism: Meloidogyne enterolobii (NCBI:txid390850)

Solvent-accessible surface area (backbone atoms only — not comparable to full-atom values): 6990 Å² total; per-residue (Å²): 112,69,70,59,54,54,50,51,52,52,51,52,54,53,53,52,56,59,72,66,49,76,50,74,66,53,51,51,48,55,40,49,54,54,39,50,53,53,51,35,32,34,69,32,67,36,64,46,97,85,71,46,57,41,71,63,51,78,92,79,74,84,71,77,84,52,69,69,58,49,54,55,52,40,65,50,58,74,68,75,58,102,66,83,89,82,63,84,88,56,91,86,86,87,87,86,76,67,90,85,66,58,84,89,69,75,77,131

Nearest PDB structures (foldseek):
  6any-assembly1_A  TM=9.883E-01  e=6.055E-04  Brugia malayi
  2v6v-assembly1_A  TM=2.917E-01  e=5.039E+00  Saccharomyces cerevisiae

pLDDT: mean 86.94, std 14.18, range [34.5, 98.56]

InterPro domains:
  IPR014044 CAP domain [PF00188] (32-91)
  IPR014044 CAP domain [SM00198] (25-108)
  IPR035940 CAP superfamily [G3DSA:3.40.33.10] (14-107)
  IPR035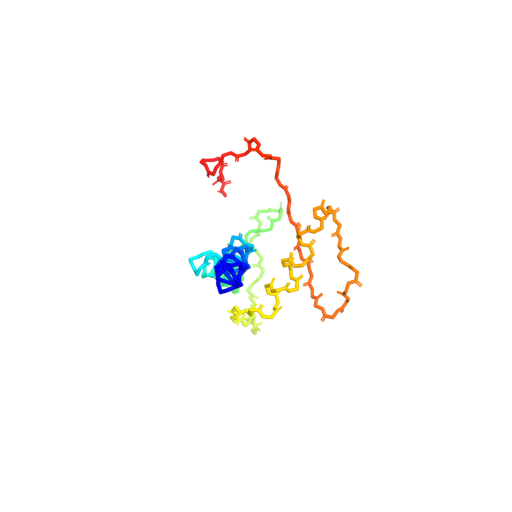940 CAP superfamily [SSF55797] (17-97)

Radius of gyration: 19.38 Å; Cα contacts (8 Å, |Δi|>4): 53; chains: 1; bounding box: 59×32×41 Å

Mean predicted aligned error: 8.46 Å